Protein AF-A0A9C5ZIT0-F1 (afdb_monomer_lite)

Radius of gyration: 16.32 Å; chains: 1; bounding box: 43×30×46 Å

Structure (mmCIF, N/CA/C/O backbone):
data_AF-A0A9C5ZIT0-F1
#
_entry.id   AF-A0A9C5ZIT0-F1
#
loop_
_atom_site.group_PDB
_atom_site.id
_atom_site.type_symbol
_atom_site.label_atom_id
_atom_site.label_alt_id
_atom_site.label_comp_id
_atom_s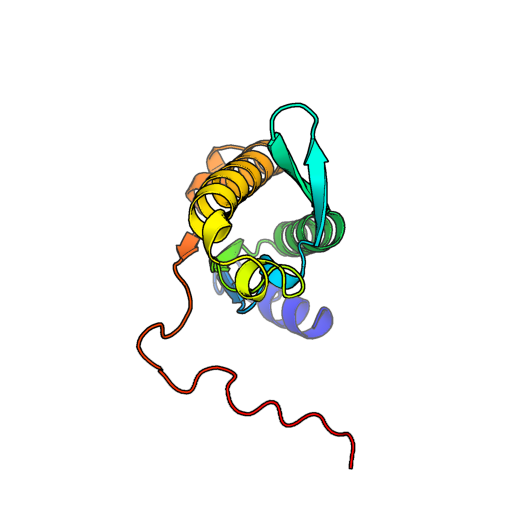ite.label_asym_id
_atom_site.label_entity_id
_atom_site.label_seq_id
_atom_site.pdbx_PDB_ins_code
_atom_site.Cartn_x
_atom_site.Cartn_y
_atom_site.Cartn_z
_atom_site.occupancy
_atom_site.B_iso_or_equiv
_atom_site.auth_seq_id
_atom_site.auth_comp_id
_atom_site.auth_asym_id
_atom_site.auth_atom_id
_atom_site.pdbx_PDB_model_num
ATOM 1 N N . MET A 1 1 ? -16.800 8.473 -2.914 1.00 70.88 1 MET A N 1
ATOM 2 C CA . MET A 1 1 ? -15.799 7.809 -2.062 1.00 70.88 1 MET A CA 1
ATOM 3 C C . MET A 1 1 ? -15.649 8.458 -0.697 1.00 70.88 1 MET A C 1
ATOM 5 O O . MET A 1 1 ? -15.942 7.764 0.256 1.00 70.88 1 MET A O 1
ATOM 9 N N . GLN A 1 2 ? -15.261 9.737 -0.548 1.00 77.25 2 GLN A N 1
ATOM 10 C CA . GLN A 1 2 ? -15.115 10.328 0.804 1.00 77.25 2 GLN A CA 1
ATOM 11 C C . GLN A 1 2 ? -16.386 10.183 1.662 1.00 77.25 2 GLN A C 1
ATOM 13 O O . GLN A 1 2 ? -16.306 9.705 2.784 1.00 77.25 2 GLN A O 1
ATOM 18 N N . MET A 1 3 ? -17.568 10.484 1.109 1.00 84.75 3 MET A N 1
ATOM 19 C CA . MET A 1 3 ? -18.846 10.286 1.813 1.00 84.75 3 MET A CA 1
ATOM 20 C C . MET A 1 3 ? -19.088 8.822 2.220 1.00 84.75 3 MET A C 1
ATOM 22 O O . MET A 1 3 ? -19.568 8.559 3.315 1.00 84.75 3 MET A O 1
ATOM 26 N N . ASP A 1 4 ? -18.733 7.868 1.358 1.00 87.75 4 AS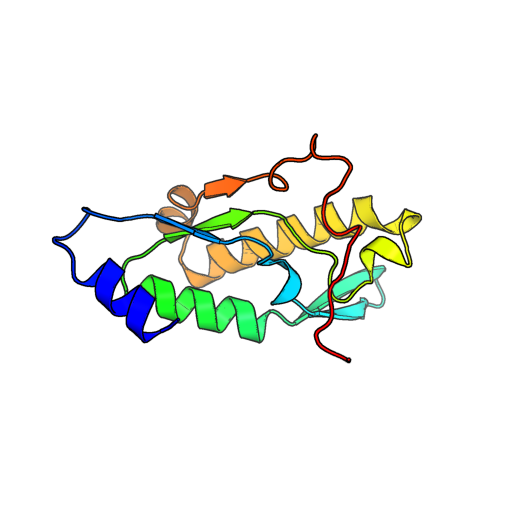P A N 1
ATOM 27 C CA . ASP A 1 4 ? -18.920 6.438 1.626 1.00 87.75 4 ASP A CA 1
ATOM 28 C C . ASP A 1 4 ? -18.003 5.970 2.765 1.00 87.75 4 ASP A C 1
ATOM 30 O O . ASP A 1 4 ? -18.434 5.225 3.642 1.00 87.75 4 ASP A O 1
ATOM 34 N N . LEU A 1 5 ? -16.758 6.458 2.790 1.00 88.06 5 LEU A N 1
ATOM 35 C CA . LEU A 1 5 ? -15.798 6.177 3.858 1.00 88.06 5 LEU A CA 1
ATOM 36 C C . LEU A 1 5 ? -16.244 6.777 5.195 1.00 88.06 5 LEU A C 1
ATOM 38 O O . LEU A 1 5 ? -16.195 6.078 6.200 1.00 88.06 5 LEU A O 1
ATOM 42 N N . PHE A 1 6 ? -16.780 8.003 5.197 1.00 87.19 6 PHE A N 1
ATOM 43 C CA . PHE A 1 6 ? -17.360 8.604 6.402 1.00 87.19 6 PHE A CA 1
ATOM 44 C C . PHE A 1 6 ? -18.549 7.804 6.944 1.00 87.19 6 PHE A C 1
ATOM 46 O O . PHE A 1 6 ? -18.698 7.655 8.154 1.00 87.19 6 PHE A O 1
ATOM 53 N N . LEU A 1 7 ? -19.405 7.267 6.069 1.00 89.19 7 LEU A N 1
ATOM 54 C CA . LEU A 1 7 ? -20.505 6.404 6.504 1.00 89.19 7 LEU A CA 1
ATOM 55 C C . LEU A 1 7 ? -19.978 5.108 7.129 1.00 89.19 7 LEU A C 1
ATOM 57 O O . LEU A 1 7 ? -20.479 4.692 8.171 1.00 89.19 7 LEU A O 1
ATOM 61 N N . ILE A 1 8 ? -18.947 4.504 6.537 1.00 89.25 8 ILE A N 1
ATOM 62 C CA . ILE A 1 8 ? -18.290 3.307 7.077 1.00 89.25 8 ILE A CA 1
ATOM 63 C C . ILE A 1 8 ? -17.664 3.594 8.449 1.00 89.25 8 ILE A C 1
ATOM 65 O O . ILE A 1 8 ? -17.882 2.826 9.385 1.00 89.25 8 ILE A O 1
ATOM 69 N N . SER A 1 9 ? -16.939 4.705 8.591 1.00 87.88 9 SER A N 1
ATOM 70 C CA . SER A 1 9 ? -16.265 5.079 9.840 1.00 87.88 9 SER A CA 1
ATOM 71 C C . SER A 1 9 ? -17.215 5.586 10.929 1.00 87.88 9 SER A C 1
ATOM 73 O O . SER A 1 9 ? -16.832 5.660 12.090 1.00 87.88 9 SER A O 1
ATOM 75 N N . SER A 1 10 ? -18.462 5.925 10.582 1.00 90.12 10 SER A N 1
ATOM 76 C CA . SER A 1 10 ? -19.483 6.377 11.542 1.00 90.12 10 SER A CA 1
ATOM 77 C C . SER A 1 10 ? -20.100 5.257 12.386 1.00 90.12 10 SER A C 1
ATOM 79 O O . SER A 1 10 ? -20.875 5.529 13.308 1.00 90.12 10 SER A O 1
ATOM 81 N N . LEU A 1 11 ? -19.795 3.997 12.066 1.00 91.31 11 LEU A N 1
ATOM 82 C CA . LEU A 1 11 ? -20.227 2.854 12.860 1.00 91.31 11 LEU A CA 1
ATOM 83 C C . LEU A 1 11 ? -19.590 2.888 14.261 1.00 91.31 11 LEU A C 1
ATOM 85 O O . LEU A 1 11 ? -18.566 3.541 14.455 1.00 91.31 11 LEU A O 1
ATOM 89 N N . PRO A 1 12 ? -20.176 2.191 15.255 1.00 89.50 12 PRO A N 1
ATOM 90 C CA . PRO A 1 12 ? -19.579 2.094 16.581 1.00 89.50 12 PRO A CA 1
ATOM 91 C C . PRO A 1 12 ? -18.116 1.659 16.508 1.00 89.50 12 PRO A C 1
ATOM 93 O O . PRO A 1 12 ? -17.758 0.824 15.675 1.00 89.50 12 PRO A O 1
ATOM 96 N N . ASP A 1 13 ? -17.298 2.219 17.395 1.00 81.25 13 ASP A N 1
ATOM 97 C CA . ASP A 1 13 ? -15.852 2.030 17.364 1.00 81.25 13 ASP A CA 1
ATOM 98 C C . ASP A 1 13 ? -15.458 0.543 17.296 1.00 81.25 13 ASP A C 1
ATOM 100 O O . ASP A 1 13 ? -16.019 -0.313 17.989 1.00 81.25 13 ASP A O 1
ATOM 104 N N . GLY A 1 14 ? -14.526 0.236 16.396 1.00 80.38 14 GLY A N 1
ATOM 105 C CA . GLY A 1 14 ? -14.062 -1.122 16.119 1.00 80.38 14 GLY A CA 1
ATOM 106 C C . GLY A 1 14 ? -15.015 -2.018 15.313 1.00 80.38 14 GLY A C 1
ATOM 107 O O . GLY A 1 14 ? -14.646 -3.159 15.031 1.00 80.38 14 GLY A O 1
ATOM 108 N N . ALA A 1 15 ? -16.203 -1.552 14.901 1.00 91.81 15 ALA A N 1
ATOM 109 C CA . ALA A 1 15 ? -17.115 -2.348 14.068 1.00 91.81 15 ALA A CA 1
ATOM 110 C C . ALA A 1 15 ? -16.514 -2.669 12.690 1.00 91.81 15 ALA A C 1
ATOM 112 O O . ALA A 1 15 ? -16.636 -3.791 12.196 1.00 91.81 15 ALA A O 1
ATOM 113 N N . ILE A 1 16 ? -15.841 -1.687 12.086 1.00 92.50 16 ILE A N 1
ATOM 114 C CA . ILE A 1 16 ? -15.019 -1.853 10.889 1.00 92.50 16 ILE A CA 1
ATOM 115 C C . ILE A 1 16 ? -13.673 -1.208 11.180 1.00 92.50 16 ILE A C 1
ATOM 117 O O . ILE A 1 16 ? -13.602 -0.038 11.526 1.00 92.50 16 ILE A O 1
ATOM 121 N N . THR A 1 17 ? -12.606 -1.989 11.045 1.00 92.75 17 THR A N 1
ATOM 122 C CA . THR A 1 17 ? -11.232 -1.537 11.321 1.00 92.75 17 THR A CA 1
ATOM 123 C C . THR A 1 17 ? -10.374 -1.486 10.068 1.00 92.75 17 THR A C 1
ATOM 125 O O . THR A 1 17 ? -9.376 -0.779 10.040 1.00 92.75 17 THR A O 1
ATOM 128 N N . HIS A 1 18 ? -10.740 -2.251 9.037 1.00 94.88 18 HIS A N 1
ATOM 129 C CA . HIS A 1 18 ? -9.940 -2.413 7.833 1.00 94.88 18 HIS A CA 1
ATOM 130 C C . HIS A 1 18 ? -10.791 -2.247 6.580 1.00 94.88 18 HIS A C 1
ATOM 132 O O . HIS A 1 18 ? -11.898 -2.784 6.505 1.00 94.88 18 HIS A O 1
ATOM 138 N N . ILE A 1 19 ? -10.234 -1.586 5.570 1.00 94.25 19 ILE A N 1
ATOM 139 C CA . ILE A 1 19 ? -10.805 -1.513 4.226 1.00 94.25 19 ILE A CA 1
ATOM 140 C C . ILE A 1 19 ? -9.798 -2.093 3.243 1.00 94.25 19 ILE A C 1
ATOM 142 O O . ILE A 1 19 ? -8.638 -1.693 3.214 1.00 94.25 19 ILE A O 1
ATOM 146 N N . ARG A 1 20 ? -10.249 -3.047 2.429 1.00 95.50 20 ARG A N 1
ATOM 147 C CA . ARG A 1 20 ? -9.459 -3.661 1.361 1.00 95.50 20 ARG A CA 1
ATOM 148 C C . ARG A 1 20 ? -9.760 -2.967 0.046 1.00 95.50 20 ARG A C 1
ATOM 150 O O . ARG A 1 20 ? -10.915 -2.939 -0.372 1.00 95.50 20 ARG A O 1
ATOM 157 N N . ILE A 1 21 ? -8.735 -2.384 -0.570 1.00 91.56 21 ILE A N 1
ATOM 158 C CA . ILE A 1 21 ? -8.883 -1.570 -1.776 1.00 91.56 21 ILE A CA 1
ATOM 159 C C . ILE A 1 21 ? -7.931 -2.083 -2.846 1.00 91.56 21 ILE A C 1
ATOM 161 O O . ILE A 1 21 ? -6.716 -2.114 -2.660 1.00 91.56 21 ILE A O 1
ATOM 165 N N . HIS A 1 22 ? -8.509 -2.429 -3.991 1.00 92.50 22 HIS A N 1
ATOM 166 C CA . HIS A 1 22 ? -7.766 -2.850 -5.167 1.00 92.50 22 HIS A CA 1
ATOM 167 C C . HIS A 1 22 ? -7.029 -1.681 -5.821 1.00 92.50 22 HIS A C 1
ATOM 169 O O . HIS A 1 22 ? -7.443 -0.527 -5.722 1.00 92.50 22 HIS A O 1
ATOM 175 N N . TRP A 1 23 ? -5.981 -2.001 -6.583 1.00 91.44 23 TRP A N 1
ATOM 176 C CA . TRP A 1 23 ? -5.272 -1.044 -7.445 1.00 91.44 23 TRP A CA 1
ATOM 177 C C . TRP A 1 23 ? -4.564 0.110 -6.721 1.00 91.44 23 TRP A C 1
ATOM 179 O O . TRP A 1 23 ? -4.260 1.131 -7.341 1.00 91.44 23 TRP A O 1
ATOM 189 N N . MET A 1 24 ? -4.228 -0.048 -5.436 1.00 93.12 24 MET A N 1
ATOM 190 C CA . MET A 1 24 ? -3.560 1.009 -4.666 1.00 93.12 24 MET A CA 1
ATOM 191 C C . MET A 1 24 ? -2.226 1.456 -5.270 1.00 93.12 24 MET A C 1
ATOM 193 O O . MET A 1 24 ? -1.877 2.632 -5.142 1.00 93.12 24 MET A O 1
ATOM 197 N N . LEU A 1 25 ? -1.514 0.591 -6.004 1.00 92.44 25 LEU A N 1
ATOM 198 C CA . LEU A 1 25 ? -0.259 0.983 -6.652 1.00 92.44 25 LEU A CA 1
ATOM 199 C C . LEU A 1 25 ? -0.439 2.004 -7.786 1.00 92.44 25 LEU A C 1
ATOM 201 O O . LEU A 1 25 ? 0.528 2.663 -8.152 1.00 92.44 25 LEU A O 1
ATOM 205 N N . GLU A 1 26 ? -1.648 2.197 -8.323 1.00 91.56 26 GLU A N 1
ATOM 206 C CA . GLU A 1 26 ? -1.902 3.243 -9.332 1.00 91.56 26 GLU A CA 1
ATOM 207 C C . GLU A 1 26 ? -1.933 4.658 -8.741 1.00 91.56 26 GLU A C 1
ATOM 209 O O . GLU A 1 26 ? -1.816 5.646 -9.471 1.00 91.56 26 GLU A O 1
ATOM 214 N N . SER A 1 27 ? -2.046 4.779 -7.416 1.00 93.06 27 SER A N 1
ATOM 215 C CA . SER A 1 27 ? -1.878 6.063 -6.728 1.00 93.06 27 SER A CA 1
ATOM 216 C C . SER A 1 27 ? -0.406 6.502 -6.654 1.00 93.06 27 SER A C 1
ATOM 218 O O . SER A 1 27 ? -0.123 7.682 -6.431 1.00 93.06 27 SER A O 1
ATOM 220 N N . ILE A 1 28 ? 0.532 5.582 -6.909 1.00 93.06 28 ILE A N 1
ATOM 221 C CA . ILE A 1 28 ? 1.973 5.826 -6.902 1.00 93.06 28 ILE A CA 1
ATOM 222 C C . ILE A 1 28 ? 2.474 6.006 -8.335 1.00 93.06 28 ILE A C 1
ATOM 224 O O . ILE A 1 28 ? 2.229 5.190 -9.225 1.00 93.06 28 ILE A O 1
ATOM 228 N N . LYS A 1 29 ? 3.228 7.082 -8.570 1.00 90.69 29 LYS A N 1
ATOM 229 C CA . LYS A 1 29 ? 3.767 7.394 -9.902 1.00 90.69 29 LYS A CA 1
ATOM 230 C C . LYS A 1 29 ? 5.267 7.178 -9.946 1.00 90.69 29 LYS A C 1
ATOM 232 O O . LYS A 1 29 ? 6.000 7.803 -9.185 1.00 90.69 29 LYS A O 1
ATOM 237 N N . PHE A 1 30 ? 5.737 6.353 -10.877 1.00 89.25 30 PHE A N 1
ATOM 238 C CA . PHE A 1 30 ? 7.160 6.291 -11.206 1.00 89.25 30 PHE A CA 1
ATOM 239 C C . PHE A 1 30 ? 7.628 7.635 -11.778 1.00 89.25 30 PHE A C 1
ATOM 241 O O . PHE A 1 30 ? 7.002 8.176 -12.689 1.00 89.25 30 PHE A O 1
ATOM 248 N N . ILE A 1 31 ? 8.728 8.163 -11.243 1.00 90.06 31 ILE A N 1
ATOM 249 C CA . ILE A 1 31 ? 9.334 9.415 -11.703 1.00 90.06 31 ILE A CA 1
ATOM 250 C C . ILE A 1 31 ? 10.509 9.089 -12.625 1.00 90.06 31 ILE A C 1
ATOM 252 O O . ILE A 1 31 ? 10.479 9.396 -13.813 1.00 90.06 31 ILE A O 1
ATOM 256 N N . GLN A 1 32 ? 11.556 8.477 -12.069 1.00 89.31 32 GLN A N 1
ATOM 257 C CA . GLN A 1 32 ? 12.814 8.186 -12.759 1.00 89.31 32 GLN A CA 1
ATOM 258 C C . GLN A 1 32 ? 13.696 7.255 -11.917 1.00 89.31 32 GLN A C 1
ATOM 260 O O . GLN A 1 32 ? 13.399 6.989 -10.754 1.00 89.31 32 GLN A O 1
ATOM 265 N N . PHE A 1 33 ? 14.824 6.812 -12.473 1.00 88.88 33 PHE A N 1
ATOM 266 C CA . PHE A 1 33 ? 15.909 6.220 -11.687 1.00 88.88 33 PHE A CA 1
ATOM 267 C C . PHE A 1 33 ? 16.883 7.304 -11.216 1.00 88.88 33 PHE A C 1
ATOM 269 O O . PHE A 1 33 ? 17.187 8.236 -11.962 1.00 88.88 33 PHE A O 1
ATOM 276 N N . ASN A 1 34 ? 17.389 7.180 -9.990 1.00 90.25 34 ASN A N 1
ATOM 277 C CA . ASN A 1 34 ? 18.473 8.027 -9.499 1.00 90.25 34 ASN A CA 1
ATOM 278 C C . ASN A 1 34 ? 19.845 7.565 -10.040 1.00 90.25 34 ASN A C 1
ATOM 280 O O . ASN A 1 34 ? 19.958 6.543 -10.716 1.00 90.25 34 ASN A O 1
ATOM 284 N N . GLN A 1 35 ? 20.910 8.304 -9.709 1.00 90.25 35 GLN A N 1
ATOM 285 C CA . GLN A 1 35 ? 22.284 7.998 -10.145 1.00 90.25 35 GLN A CA 1
ATOM 286 C C . GLN A 1 35 ? 22.798 6.630 -9.661 1.00 90.25 35 GLN A C 1
ATOM 288 O O . GLN A 1 35 ? 23.692 6.057 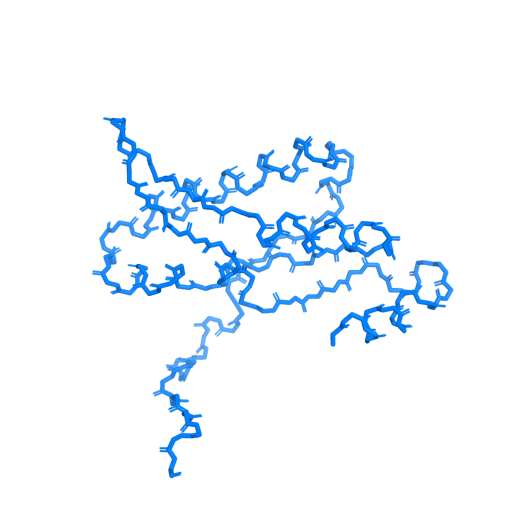-10.276 1.00 90.25 35 GLN A O 1
ATOM 293 N N . SER A 1 36 ? 22.227 6.097 -8.580 1.00 87.94 36 SER A N 1
ATOM 294 C CA . SER A 1 36 ? 22.546 4.779 -8.021 1.00 87.94 36 SER A CA 1
ATOM 295 C C . SER A 1 36 ? 21.682 3.654 -8.606 1.00 87.94 36 SER A C 1
ATOM 297 O O . SER A 1 36 ? 21.771 2.520 -8.144 1.00 87.94 36 SER A O 1
ATOM 299 N N . GLY A 1 37 ? 20.825 3.951 -9.590 1.00 85.00 37 GLY A N 1
ATOM 300 C CA . GLY A 1 37 ? 19.935 2.977 -10.224 1.00 85.00 37 GLY A CA 1
ATOM 301 C C . GLY A 1 37 ? 18.689 2.616 -9.408 1.00 85.00 37 GLY A C 1
ATOM 302 O O . GLY A 1 37 ? 17.977 1.691 -9.783 1.00 85.00 37 GLY A O 1
ATOM 303 N N . GLN A 1 38 ? 18.386 3.326 -8.317 1.00 87.31 38 GLN A N 1
ATOM 304 C CA . GLN A 1 38 ? 17.157 3.117 -7.543 1.00 87.31 38 GLN A CA 1
ATOM 305 C C . GLN A 1 38 ? 15.992 3.900 -8.152 1.00 87.31 38 GLN A C 1
ATOM 307 O O . GLN A 1 38 ? 16.134 5.075 -8.501 1.00 87.31 38 GLN A O 1
ATOM 312 N N . ALA A 1 39 ? 14.831 3.256 -8.257 1.00 89.19 39 ALA A N 1
ATOM 313 C CA . ALA A 1 39 ? 13.610 3.891 -8.737 1.00 89.19 39 ALA A CA 1
ATOM 314 C C . ALA A 1 39 ? 13.075 4.906 -7.714 1.00 89.19 39 ALA A C 1
ATOM 316 O O . ALA A 1 39 ? 12.979 4.612 -6.520 1.00 89.19 39 ALA A O 1
ATOM 317 N N . GLN A 1 40 ? 12.720 6.092 -8.204 1.00 90.56 40 GLN A N 1
ATOM 318 C CA . GLN A 1 40 ? 12.073 7.161 -7.453 1.00 90.56 40 GLN A CA 1
ATOM 319 C C . GLN A 1 40 ? 10.592 7.213 -7.813 1.00 90.56 40 GLN A C 1
ATOM 321 O O . GLN A 1 40 ? 10.234 7.209 -8.996 1.00 90.56 40 GLN A O 1
ATOM 326 N N . TYR A 1 41 ? 9.748 7.326 -6.792 1.00 92.00 41 TYR A N 1
ATOM 327 C CA . TYR A 1 41 ? 8.301 7.376 -6.946 1.00 92.00 41 TYR A CA 1
ATOM 328 C C . TYR A 1 41 ? 7.709 8.612 -6.259 1.00 92.00 41 TYR A C 1
ATOM 330 O O . TYR A 1 41 ? 8.265 9.120 -5.283 1.00 92.00 41 TYR A O 1
ATOM 338 N N . ASN A 1 42 ? 6.577 9.092 -6.772 1.00 93.31 42 ASN A N 1
ATOM 339 C CA . ASN A 1 42 ? 5.732 10.076 -6.108 1.00 93.31 42 ASN A CA 1
ATOM 340 C C . ASN A 1 42 ? 4.589 9.349 -5.387 1.00 93.31 42 ASN A C 1
ATOM 342 O O . ASN A 1 42 ? 3.797 8.665 -6.036 1.00 93.31 42 ASN A O 1
ATOM 346 N N . PHE A 1 43 ? 4.510 9.547 -4.071 1.00 95.56 43 PHE A N 1
ATOM 347 C CA . PHE A 1 43 ? 3.536 8.933 -3.167 1.00 95.56 43 PHE A CA 1
ATOM 348 C C . PHE A 1 43 ? 2.455 9.918 -2.706 1.00 95.56 43 PHE A C 1
ATOM 350 O O . PHE A 1 43 ? 1.598 9.542 -1.928 1.00 95.56 43 PHE A O 1
ATOM 357 N N . GLU A 1 44 ? 2.462 11.174 -3.157 1.00 95.69 44 GLU A N 1
ATOM 358 C CA . GLU A 1 44 ? 1.607 12.247 -2.620 1.00 95.69 44 GLU A CA 1
ATOM 359 C C . GLU A 1 44 ? 0.105 11.913 -2.610 1.00 95.69 44 GLU A C 1
ATOM 361 O O . GLU A 1 44 ? -0.630 12.343 -1.723 1.00 95.69 44 GLU A O 1
ATOM 366 N N . VAL A 1 45 ? -0.379 11.165 -3.605 1.00 95.19 45 VAL A N 1
ATOM 367 C CA . VAL A 1 45 ? -1.787 10.744 -3.654 1.00 95.19 45 VAL A CA 1
ATOM 368 C C . VAL A 1 45 ? -2.063 9.649 -2.628 1.00 95.19 45 VAL A C 1
ATOM 370 O O . VAL A 1 45 ? -3.055 9.745 -1.913 1.00 95.19 45 VAL A O 1
ATOM 373 N N . LEU A 1 46 ? -1.181 8.649 -2.535 1.00 94.94 46 LEU A N 1
ATOM 374 C CA . LEU A 1 46 ? -1.284 7.590 -1.536 1.00 94.94 46 LEU A CA 1
ATOM 375 C C . LEU A 1 46 ? -1.185 8.157 -0.119 1.00 94.94 46 LEU A C 1
ATOM 377 O O . LEU A 1 46 ? -2.044 7.881 0.704 1.00 94.94 46 LEU A O 1
ATOM 381 N N . ASP A 1 47 ? -0.168 8.980 0.136 1.00 95.69 47 ASP A N 1
ATOM 382 C CA . ASP A 1 47 ? 0.120 9.574 1.440 1.00 95.69 47 ASP A CA 1
ATOM 383 C C . ASP A 1 47 ? -1.104 10.357 1.953 1.00 95.69 47 ASP A C 1
ATOM 385 O O . ASP A 1 47 ? -1.542 10.123 3.073 1.00 95.69 47 ASP A O 1
ATOM 389 N N . ARG A 1 48 ? -1.722 11.208 1.117 1.00 95.62 48 ARG A N 1
ATOM 390 C CA . ARG A 1 48 ? -2.950 11.936 1.495 1.00 95.62 48 ARG A CA 1
ATOM 391 C C . ARG A 1 48 ? -4.128 11.011 1.777 1.00 95.62 48 ARG A C 1
ATOM 393 O O . ARG A 1 48 ? -4.900 11.263 2.687 1.00 95.62 48 ARG A O 1
ATOM 400 N N . PHE A 1 49 ? -4.279 9.953 0.986 1.00 94.38 49 PHE A N 1
ATOM 401 C CA . PHE A 1 49 ? -5.360 9.000 1.195 1.00 94.38 49 PHE A CA 1
ATOM 402 C C . PHE A 1 49 ? -5.190 8.205 2.497 1.00 94.38 49 PHE A C 1
ATOM 404 O O . PHE A 1 49 ? -6.172 7.922 3.174 1.00 94.38 49 PHE A O 1
ATOM 411 N N . LEU A 1 50 ? -3.955 7.858 2.864 1.00 94.12 50 LEU A N 1
ATOM 412 C CA . LEU A 1 50 ? -3.668 7.201 4.138 1.00 94.12 50 LEU A CA 1
ATOM 413 C C . LEU A 1 50 ? -3.919 8.135 5.325 1.00 94.12 50 LEU A C 1
ATOM 415 O O . LEU A 1 50 ? -4.433 7.671 6.336 1.00 94.12 50 LEU A O 1
ATOM 419 N N . ASP A 1 51 ? -3.605 9.426 5.190 1.00 94.62 51 ASP A N 1
ATOM 420 C CA . ASP A 1 51 ? -3.932 10.427 6.212 1.00 94.62 51 ASP A CA 1
ATOM 421 C C . ASP A 1 51 ? -5.455 10.521 6.421 1.00 94.62 51 ASP A C 1
ATOM 423 O O . ASP A 1 51 ? -5.918 10.441 7.556 1.00 94.62 51 ASP A O 1
ATOM 427 N N . ASP A 1 52 ? -6.241 10.584 5.335 1.00 93.81 52 ASP A N 1
ATOM 428 C CA . ASP A 1 52 ? -7.711 10.581 5.405 1.00 93.81 52 ASP A CA 1
ATOM 429 C C . ASP A 1 52 ? -8.246 9.328 6.138 1.00 93.81 52 ASP A C 1
ATOM 431 O O . ASP A 1 52 ? -9.206 9.412 6.902 1.00 93.81 52 ASP A O 1
ATOM 435 N N . LEU A 1 53 ? -7.648 8.150 5.908 1.00 93.19 53 LEU A N 1
ATOM 436 C CA . LEU A 1 53 ? -8.050 6.910 6.584 1.00 93.19 53 LEU A CA 1
ATOM 437 C C . LEU A 1 53 ? -7.682 6.907 8.074 1.00 93.19 53 LEU A C 1
ATOM 439 O O . LEU A 1 53 ? -8.487 6.454 8.890 1.00 93.19 53 LEU A O 1
ATOM 443 N N . ASP A 1 54 ? -6.509 7.432 8.430 1.00 92.31 54 ASP A N 1
ATOM 444 C CA . ASP A 1 54 ? -6.055 7.550 9.820 1.00 92.31 54 ASP A CA 1
ATOM 445 C C . ASP A 1 54 ? -6.968 8.489 10.628 1.00 92.31 54 ASP A C 1
ATOM 447 O O . ASP A 1 54 ? -7.396 8.133 11.729 1.00 92.31 54 ASP A O 1
ATOM 451 N N . GLU A 1 55 ? -7.383 9.619 10.037 1.00 92.25 55 GLU A N 1
ATOM 452 C CA . GLU A 1 55 ? -8.382 10.533 10.619 1.00 92.25 55 GLU A CA 1
ATOM 453 C C . GLU A 1 55 ? -9.738 9.851 10.865 1.00 92.25 55 GLU A C 1
ATOM 455 O O . GLU A 1 55 ? -10.467 10.215 11.790 1.00 92.25 55 GLU A O 1
ATOM 460 N N . MET A 1 56 ? -10.078 8.844 10.057 1.00 92.06 56 MET A N 1
ATOM 461 C CA . MET A 1 56 ? -11.300 8.047 10.187 1.00 92.06 56 MET A CA 1
ATOM 462 C C . MET A 1 56 ? -11.128 6.798 11.067 1.00 92.06 56 MET A C 1
ATOM 464 O O . MET A 1 56 ? -12.077 6.025 11.195 1.00 92.06 56 MET A O 1
ATOM 468 N N . HIS A 1 57 ? -9.948 6.581 11.659 1.00 91.12 57 HIS A N 1
ATOM 469 C CA . HIS A 1 57 ? -9.594 5.372 12.416 1.00 91.12 57 HIS A CA 1
ATOM 470 C C . HIS A 1 57 ? -9.759 4.067 11.617 1.00 91.12 57 HIS A C 1
ATOM 472 O O . HIS A 1 57 ? -10.082 3.008 12.161 1.00 91.12 57 HIS A O 1
ATOM 478 N N . LEU A 1 58 ? -9.518 4.138 10.309 1.00 92.81 58 LEU A N 1
ATOM 479 C CA . LEU A 1 58 ? -9.577 3.008 9.393 1.00 92.81 58 LEU A CA 1
ATOM 480 C C . LEU A 1 58 ? -8.174 2.640 8.920 1.00 92.81 58 LEU A C 1
ATOM 482 O O . LEU A 1 58 ? -7.352 3.495 8.610 1.00 92.81 58 LEU A O 1
ATOM 486 N N . MET A 1 59 ? -7.909 1.343 8.807 1.00 93.56 59 MET A N 1
ATOM 487 C CA . MET A 1 59 ? -6.646 0.832 8.283 1.00 93.56 59 MET A CA 1
ATOM 488 C C . MET A 1 59 ? -6.830 0.274 6.877 1.00 93.56 59 MET A C 1
ATOM 490 O O . MET A 1 59 ? -7.807 -0.406 6.560 1.00 93.56 59 MET A O 1
ATOM 494 N N . LEU A 1 60 ? -5.856 0.528 6.014 1.00 94.12 60 LEU A N 1
ATOM 495 C CA . LEU A 1 60 ? -5.843 -0.044 4.676 1.00 94.12 60 LEU A CA 1
ATOM 496 C C . LEU A 1 60 ? -5.325 -1.488 4.724 1.00 94.12 60 LEU A C 1
ATOM 498 O O . LEU A 1 60 ? -4.267 -1.762 5.289 1.00 94.12 60 LEU A O 1
ATOM 502 N N . VAL A 1 61 ? -6.031 -2.409 4.070 1.00 95.88 61 VAL A N 1
ATOM 503 C CA . VAL A 1 61 ? -5.420 -3.658 3.598 1.00 95.88 61 VAL A CA 1
ATOM 504 C C . VAL A 1 61 ? -4.749 -3.334 2.271 1.00 95.88 61 VAL A C 1
ATOM 506 O O . VAL A 1 61 ? -5.420 -3.134 1.257 1.00 95.88 61 VAL A O 1
ATOM 509 N N . PHE A 1 62 ? -3.427 -3.200 2.306 1.00 94.50 62 PHE A N 1
ATOM 510 C CA . PHE A 1 62 ? -2.630 -2.756 1.176 1.00 94.50 62 PHE A CA 1
ATOM 511 C C . PHE A 1 62 ? -2.294 -3.940 0.274 1.00 94.50 62 PHE A C 1
ATOM 513 O O . PHE A 1 62 ? -1.405 -4.745 0.562 1.00 94.50 62 PHE A O 1
ATOM 520 N N . GLU A 1 63 ? -3.003 -4.039 -0.842 1.00 94.56 63 GLU A N 1
ATOM 521 C CA . GLU A 1 63 ? -2.684 -4.998 -1.891 1.00 94.56 63 GLU A CA 1
ATOM 522 C C . GLU A 1 63 ? -1.579 -4.438 -2.788 1.00 94.56 63 GLU A C 1
ATOM 524 O O . GLU A 1 63 ? -1.710 -3.345 -3.348 1.00 94.56 63 GLU A O 1
ATOM 529 N N . PHE A 1 64 ? -0.512 -5.214 -2.994 1.00 91.62 64 PHE A N 1
ATOM 530 C CA . PHE A 1 64 ? 0.513 -4.916 -4.000 1.00 91.62 64 PHE A CA 1
ATOM 531 C C . PHE A 1 64 ? -0.022 -5.194 -5.413 1.00 91.62 64 PHE A C 1
ATOM 533 O O . PHE A 1 64 ? 0.422 -6.097 -6.124 1.00 91.62 64 PHE A O 1
ATOM 540 N N . MET A 1 65 ? -1.022 -4.405 -5.797 1.00 90.56 65 MET A N 1
ATOM 541 C CA . MET A 1 65 ? -1.805 -4.539 -7.011 1.00 90.56 65 MET A CA 1
ATOM 542 C C . MET A 1 65 ? -1.731 -3.248 -7.830 1.00 90.56 65 MET A C 1
ATOM 544 O O . MET A 1 65 ? -2.163 -2.185 -7.384 1.00 90.56 65 MET A O 1
ATOM 548 N N . GLY A 1 66 ? -1.177 -3.356 -9.037 1.00 88.00 66 GLY A N 1
ATOM 549 C CA . GLY A 1 66 ? -1.102 -2.287 -10.033 1.00 88.00 66 GLY A CA 1
ATOM 550 C C . GLY A 1 66 ? 0.086 -2.408 -10.990 1.00 88.00 66 GLY A C 1
ATOM 551 O O . GLY A 1 66 ? 0.941 -3.282 -10.872 1.00 88.00 66 GLY A O 1
ATOM 552 N N . ASN A 1 67 ? 0.129 -1.524 -11.979 1.00 84.00 67 ASN A N 1
ATOM 553 C CA . ASN A 1 67 ? 1.069 -1.524 -13.098 1.00 84.00 67 ASN A CA 1
ATOM 554 C C . ASN A 1 67 ? 1.952 -0.258 -13.133 1.00 84.00 67 ASN A C 1
ATOM 556 O O . ASN A 1 67 ? 2.646 -0.025 -14.125 1.00 84.00 67 ASN A O 1
ATOM 560 N N . LEU A 1 68 ? 1.929 0.567 -12.075 1.00 84.12 68 LEU A N 1
ATOM 561 C CA . LEU A 1 68 ? 2.736 1.789 -11.927 1.00 84.12 68 LEU A CA 1
ATOM 562 C C . LEU A 1 68 ? 2.698 2.659 -13.195 1.00 84.12 68 LEU A C 1
ATOM 564 O O . LEU A 1 68 ? 3.732 2.904 -13.821 1.00 84.12 68 LEU A O 1
ATOM 568 N N . SER A 1 69 ? 1.505 3.080 -13.635 1.00 77.94 69 SER A N 1
ATOM 569 C CA . SER A 1 69 ? 1.347 3.839 -14.890 1.00 77.94 69 SER A CA 1
ATOM 570 C C . SER A 1 69 ? 1.895 3.106 -16.135 1.00 77.94 69 SER A C 1
ATOM 572 O O . SER A 1 69 ? 2.570 3.690 -16.989 1.00 77.94 69 SER A O 1
ATOM 574 N N . ASN A 1 70 ? 1.597 1.808 -16.259 1.00 79.69 70 ASN A N 1
ATOM 575 C CA . ASN A 1 70 ? 2.057 0.901 -17.325 1.00 79.69 70 ASN A CA 1
ATOM 576 C C . ASN A 1 70 ? 3.564 0.602 -17.360 1.00 79.69 70 ASN A C 1
ATOM 578 O O . ASN A 1 70 ? 4.057 0.038 -18.344 1.00 79.69 70 ASN A O 1
ATOM 582 N N . PHE A 1 71 ? 4.318 0.967 -16.326 1.00 78.31 71 PHE A N 1
ATOM 583 C CA . PHE A 1 71 ? 5.755 0.734 -16.298 1.00 78.31 71 PHE A CA 1
ATOM 584 C C . PHE A 1 71 ? 6.099 -0.759 -16.224 1.00 78.31 71 PHE A C 1
ATOM 586 O O . PHE A 1 71 ? 6.918 -1.231 -17.020 1.00 78.31 71 PHE A O 1
ATOM 593 N N . CYS A 1 72 ? 5.422 -1.518 -15.356 1.00 79.69 72 CYS A N 1
ATOM 594 C CA . CYS A 1 72 ? 5.697 -2.946 -15.163 1.00 79.69 72 CYS A CA 1
ATOM 595 C C . CYS A 1 72 ? 5.414 -3.765 -16.434 1.00 79.69 72 CYS A C 1
ATOM 597 O O . CYS A 1 72 ? 6.148 -4.697 -16.764 1.00 79.69 72 CYS A O 1
ATOM 599 N N . ALA A 1 73 ? 4.384 -3.385 -17.194 1.00 80.88 73 ALA A N 1
ATOM 600 C CA . ALA A 1 73 ? 4.072 -3.991 -18.486 1.00 80.88 73 ALA A CA 1
ATOM 601 C C . ALA A 1 73 ? 5.106 -3.643 -19.574 1.00 80.88 73 ALA A C 1
ATOM 603 O O . ALA A 1 73 ? 5.441 -4.488 -20.402 1.00 80.88 73 ALA A O 1
ATOM 604 N N . LYS A 1 74 ? 5.639 -2.413 -19.584 1.00 83.19 74 LYS A N 1
ATOM 605 C CA . LYS A 1 74 ? 6.617 -1.962 -20.595 1.00 83.19 74 LYS A CA 1
ATOM 606 C C . LYS A 1 74 ? 8.039 -2.464 -20.337 1.00 83.19 74 LYS A C 1
ATOM 608 O O . LYS A 1 74 ? 8.834 -2.535 -21.276 1.00 83.19 74 LYS A O 1
ATOM 613 N N . LYS A 1 75 ? 8.396 -2.751 -19.083 1.00 82.62 75 LYS A N 1
ATOM 614 C CA . LYS A 1 75 ? 9.763 -3.110 -18.668 1.00 82.62 75 LYS A CA 1
ATOM 615 C C . LYS A 1 75 ? 9.790 -4.366 -17.781 1.00 82.62 75 LYS A C 1
ATOM 617 O O . LYS A 1 75 ? 10.391 -4.323 -16.710 1.00 82.62 75 LYS A O 1
ATOM 622 N N . PRO A 1 76 ? 9.269 -5.516 -18.251 1.00 83.38 76 PRO A N 1
ATOM 623 C CA . PRO A 1 76 ? 9.098 -6.713 -17.424 1.00 83.38 76 PRO A CA 1
ATOM 624 C C . PRO A 1 76 ? 10.398 -7.223 -16.787 1.00 83.38 76 PRO A C 1
ATOM 626 O O . PRO A 1 76 ? 10.386 -7.707 -15.660 1.00 83.38 76 PRO A O 1
ATOM 629 N N . ALA A 1 77 ? 11.538 -7.049 -17.466 1.00 85.38 77 ALA A N 1
ATOM 630 C CA . ALA A 1 77 ? 12.851 -7.444 -16.951 1.00 85.38 77 ALA A CA 1
ATOM 631 C C . ALA A 1 77 ? 13.269 -6.704 -15.664 1.00 85.38 77 ALA A C 1
ATOM 633 O O . ALA A 1 77 ? 14.138 -7.182 -14.945 1.00 85.38 77 ALA A O 1
ATOM 634 N N . HIS A 1 78 ? 12.666 -5.547 -15.373 1.00 80.31 78 HIS A N 1
ATOM 635 C CA . HIS A 1 78 ? 12.980 -4.739 -14.192 1.00 80.31 78 HIS A CA 1
ATOM 636 C C . HIS A 1 78 ? 11.985 -4.966 -13.044 1.00 80.31 78 HIS A C 1
ATOM 638 O O . HIS A 1 78 ? 12.230 -4.484 -11.939 1.00 80.31 78 HIS A O 1
ATOM 644 N N . ASN A 1 79 ? 10.887 -5.699 -13.279 1.00 83.12 79 ASN A N 1
ATOM 645 C CA . ASN A 1 79 ? 9.776 -5.825 -12.330 1.00 83.12 79 ASN A CA 1
ATOM 646 C C . ASN A 1 79 ? 10.224 -6.362 -10.974 1.00 83.12 79 ASN A C 1
ATOM 648 O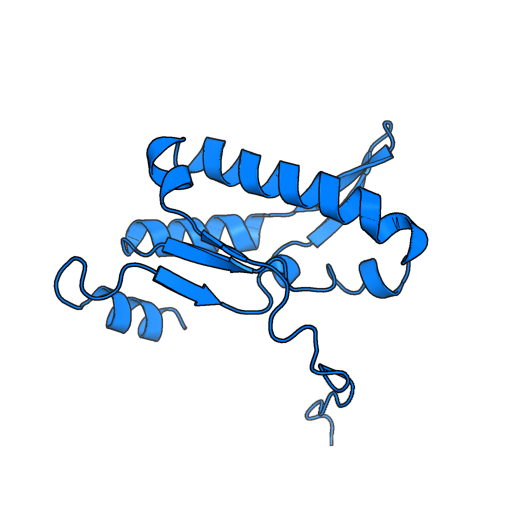 O . ASN A 1 79 ? 9.781 -5.844 -9.963 1.00 83.12 79 ASN A O 1
ATOM 652 N N . TYR A 1 80 ? 11.132 -7.340 -10.936 1.00 82.25 80 TYR A N 1
ATOM 653 C CA . TYR A 1 80 ? 11.619 -7.894 -9.670 1.00 82.25 80 TYR A CA 1
ATOM 654 C C . TYR A 1 80 ? 12.264 -6.821 -8.777 1.00 82.25 80 TYR A C 1
ATOM 656 O O . TYR A 1 80 ? 11.839 -6.621 -7.642 1.00 82.25 80 TYR A O 1
ATOM 664 N N . PHE A 1 81 ? 13.237 -6.082 -9.320 1.00 79.75 81 PHE A N 1
ATOM 665 C CA . PHE A 1 81 ? 13.952 -5.035 -8.584 1.00 79.75 81 PHE A CA 1
ATOM 666 C C . PHE A 1 81 ? 13.033 -3.867 -8.206 1.00 79.75 81 PHE A C 1
ATOM 668 O O . PHE A 1 81 ? 13.155 -3.292 -7.126 1.00 79.75 81 PHE A O 1
ATOM 675 N N . LEU A 1 82 ? 12.084 -3.526 -9.083 1.00 82.06 82 LEU A N 1
ATOM 676 C CA . LEU A 1 82 ? 11.076 -2.509 -8.789 1.00 82.06 82 LEU A CA 1
ATOM 677 C C . LEU A 1 82 ? 10.152 -2.947 -7.667 1.00 82.06 82 LEU A C 1
ATOM 679 O O . LEU A 1 82 ? 9.932 -2.150 -6.770 1.00 82.06 82 LEU A O 1
ATOM 683 N N . CYS A 1 83 ? 9.631 -4.174 -7.708 1.00 83.75 83 CYS A N 1
ATOM 684 C CA . CYS A 1 83 ? 8.726 -4.691 -6.690 1.00 83.75 83 CYS A CA 1
ATOM 685 C C . CYS A 1 83 ? 9.412 -4.725 -5.324 1.00 83.75 83 CYS A C 1
ATOM 687 O O . CYS A 1 83 ? 8.844 -4.203 -4.373 1.00 83.75 83 CYS A O 1
ATOM 689 N N . GLU A 1 84 ? 10.639 -5.249 -5.240 1.00 88.44 84 GLU A N 1
ATOM 690 C CA . GLU A 1 84 ? 11.419 -5.278 -3.995 1.00 88.44 84 GLU A CA 1
ATOM 691 C C . GLU A 1 84 ? 11.710 -3.861 -3.470 1.00 88.44 84 GLU A C 1
ATOM 693 O O . GLU A 1 84 ? 11.475 -3.545 -2.300 1.00 88.44 84 GLU A O 1
ATOM 698 N N . GLY A 1 85 ? 12.188 -2.973 -4.347 1.00 91.00 85 GLY A N 1
ATOM 699 C CA . GLY A 1 85 ? 12.510 -1.598 -3.979 1.00 91.00 85 GLY A CA 1
ATOM 700 C C . GLY A 1 85 ? 11.279 -0.768 -3.614 1.00 91.00 85 GLY A C 1
ATOM 701 O O . GLY A 1 85 ? 11.345 0.053 -2.700 1.00 91.00 85 GLY A O 1
ATOM 702 N N . LEU A 1 86 ? 10.161 -0.973 -4.312 1.00 91.69 86 LEU A N 1
ATOM 703 C CA . LEU A 1 86 ? 8.889 -0.312 -4.047 1.00 91.69 86 LEU A CA 1
ATOM 704 C C . LEU A 1 86 ? 8.318 -0.793 -2.720 1.00 91.69 86 LEU A C 1
ATOM 706 O O . LEU A 1 86 ? 8.066 0.041 -1.862 1.00 91.69 86 LEU A O 1
ATOM 710 N N . SER A 1 87 ? 8.199 -2.107 -2.500 1.00 92.12 87 SER A N 1
ATOM 711 C CA . SER A 1 87 ? 7.648 -2.644 -1.251 1.00 92.12 87 SER A CA 1
ATOM 712 C C . SER A 1 87 ? 8.437 -2.180 -0.031 1.00 92.12 87 SER A C 1
ATOM 714 O O . SER A 1 87 ? 7.848 -1.827 0.988 1.00 92.12 87 SER A O 1
ATOM 716 N N . TYR A 1 88 ? 9.768 -2.105 -0.139 1.00 93.81 88 TYR A N 1
ATOM 717 C CA . TYR A 1 88 ? 10.595 -1.528 0.916 1.00 93.81 88 TYR A CA 1
ATOM 718 C C . TYR A 1 88 ? 10.286 -0.042 1.153 1.00 93.81 88 TYR A C 1
ATOM 720 O O . TYR A 1 88 ? 10.133 0.380 2.301 1.00 93.81 88 TYR A O 1
ATOM 728 N N . GLN A 1 89 ? 10.201 0.761 0.085 1.00 94.19 89 GLN A N 1
ATOM 729 C CA . GLN A 1 89 ? 9.892 2.188 0.197 1.00 94.19 89 GLN A CA 1
ATOM 730 C C . GLN A 1 89 ? 8.492 2.426 0.778 1.00 94.19 89 GLN A C 1
ATOM 732 O O . GLN A 1 89 ? 8.371 3.284 1.650 1.00 94.19 89 GLN A O 1
ATOM 737 N N . GLU A 1 90 ? 7.483 1.647 0.371 1.00 93.62 90 GLU A N 1
ATOM 738 C CA . GLU A 1 90 ? 6.127 1.690 0.934 1.00 93.62 90 GLU A CA 1
ATOM 739 C C . GLU A 1 90 ? 6.156 1.431 2.440 1.00 93.62 90 GLU A C 1
ATOM 741 O O . GLU A 1 90 ? 5.831 2.310 3.233 1.00 93.62 90 GLU A O 1
ATOM 746 N N . VAL A 1 91 ? 6.627 0.256 2.868 1.00 94.19 91 VAL A N 1
ATOM 747 C CA . VAL A 1 91 ? 6.607 -0.134 4.287 1.00 94.19 91 VAL A CA 1
ATOM 748 C C . VAL A 1 91 ? 7.396 0.859 5.142 1.00 94.19 91 VAL A C 1
ATOM 750 O O . VAL A 1 91 ? 6.961 1.234 6.233 1.00 94.19 91 VAL A O 1
ATOM 753 N N . LYS A 1 92 ? 8.530 1.357 4.633 1.00 94.81 92 LYS A N 1
ATOM 754 C CA . LYS A 1 92 ? 9.310 2.399 5.306 1.00 94.81 92 LYS A CA 1
ATOM 755 C C . LYS A 1 92 ? 8.528 3.706 5.453 1.00 94.81 92 LYS A C 1
ATOM 757 O O . LYS A 1 92 ? 8.664 4.365 6.482 1.00 94.81 92 LYS A O 1
ATOM 762 N N . ARG A 1 93 ? 7.723 4.103 4.463 1.00 94.00 93 ARG A N 1
ATOM 763 C CA . ARG A 1 93 ? 6.859 5.288 4.573 1.00 94.00 93 ARG A CA 1
ATOM 764 C C . ARG A 1 93 ? 5.776 5.093 5.622 1.00 94.00 93 ARG A C 1
ATOM 766 O O . ARG A 1 93 ? 5.660 5.960 6.480 1.00 94.00 93 ARG A O 1
ATOM 773 N N . PHE A 1 94 ? 5.066 3.963 5.613 1.00 93.62 94 PHE A N 1
ATOM 774 C CA . PHE A 1 94 ? 4.060 3.665 6.640 1.00 93.62 94 PHE A CA 1
ATOM 775 C C . PHE A 1 94 ? 4.680 3.699 8.043 1.00 93.62 94 PHE A C 1
ATOM 777 O O . PHE A 1 94 ? 4.148 4.359 8.931 1.00 93.62 94 PHE A O 1
ATOM 784 N N . HIS A 1 95 ? 5.853 3.077 8.221 1.00 95.19 95 HIS A N 1
ATOM 785 C CA . HIS A 1 95 ? 6.600 3.132 9.480 1.00 95.19 95 HIS A CA 1
ATOM 786 C C . HIS A 1 95 ? 6.914 4.570 9.910 1.00 95.19 95 HIS A C 1
ATOM 788 O O . HIS A 1 95 ? 6.663 4.943 11.052 1.00 95.19 95 HIS A O 1
ATOM 794 N N . ASN A 1 96 ? 7.461 5.381 9.001 1.00 95.25 96 ASN A N 1
ATOM 795 C CA . ASN A 1 96 ? 7.856 6.754 9.309 1.00 95.25 96 ASN A CA 1
ATOM 796 C C . ASN A 1 96 ? 6.659 7.669 9.597 1.00 95.25 96 ASN A C 1
ATOM 798 O O . ASN A 1 96 ? 6.817 8.650 10.318 1.00 95.25 96 ASN A O 1
ATOM 802 N N . ARG A 1 97 ? 5.501 7.389 8.990 1.00 94.00 97 ARG A N 1
ATOM 803 C CA . ARG A 1 97 ? 4.317 8.250 9.048 1.00 94.00 97 ARG A CA 1
ATOM 804 C C . ARG A 1 97 ? 3.421 7.921 10.240 1.00 94.00 97 ARG A C 1
ATOM 806 O O . ARG A 1 97 ? 3.019 8.831 10.950 1.00 94.00 97 ARG A O 1
ATOM 813 N N . PHE A 1 98 ? 3.184 6.634 10.492 1.00 94.25 98 PHE A N 1
ATOM 814 C CA . PHE A 1 98 ? 2.244 6.165 11.518 1.00 94.25 98 PHE A CA 1
ATOM 815 C C . PHE A 1 98 ? 2.927 5.503 12.721 1.00 94.25 98 PHE A C 1
ATOM 817 O O . PHE A 1 98 ? 2.272 5.198 13.713 1.00 94.25 98 PHE A O 1
ATOM 824 N N . GLY A 1 99 ? 4.241 5.280 12.664 1.00 94.69 99 GLY A N 1
ATOM 825 C CA . GLY A 1 99 ? 4.984 4.583 13.708 1.00 94.69 99 GLY A CA 1
ATOM 826 C C . GLY A 1 99 ? 4.891 3.059 13.599 1.00 94.69 99 GLY A C 1
ATOM 827 O O . GLY A 1 99 ? 4.077 2.492 12.868 1.00 94.69 99 GLY A O 1
ATOM 828 N N . ILE A 1 100 ? 5.774 2.369 14.327 1.00 94.12 100 ILE A N 1
ATOM 829 C CA . ILE A 1 100 ? 5.862 0.902 14.268 1.00 94.12 100 ILE A CA 1
ATOM 830 C C . ILE A 1 100 ? 4.632 0.209 14.855 1.00 94.12 100 ILE A C 1
ATOM 832 O O . ILE A 1 100 ? 4.213 -0.813 14.326 1.00 94.12 100 ILE A O 1
ATOM 836 N N . GLU A 1 101 ? 4.042 0.764 15.913 1.00 92.12 101 GLU A N 1
ATOM 837 C CA . GLU A 1 101 ? 2.895 0.154 16.593 1.00 92.12 101 GLU A CA 1
ATOM 838 C C . GLU A 1 101 ? 1.670 0.102 15.676 1.00 92.12 101 GLU A C 1
ATOM 840 O O . GLU A 1 101 ? 1.047 -0.949 15.549 1.00 92.12 101 GLU A O 1
ATOM 845 N N . ASN A 1 102 ? 1.393 1.191 14.951 1.00 89.31 102 ASN A N 1
ATOM 846 C CA . ASN A 1 102 ? 0.322 1.214 13.957 1.00 89.31 102 ASN A CA 1
ATOM 847 C C . ASN A 1 102 ? 0.646 0.317 12.763 1.00 89.31 102 ASN A C 1
ATOM 849 O O . ASN A 1 102 ? -0.217 -0.444 12.334 1.00 89.31 102 ASN A O 1
ATOM 853 N N . LEU A 1 103 ? 1.888 0.343 12.258 1.00 91.50 103 LEU A N 1
ATOM 854 C CA . LEU A 1 103 ? 2.309 -0.492 11.127 1.00 91.50 103 LEU A CA 1
ATOM 855 C C . LEU A 1 103 ? 2.052 -1.989 11.365 1.00 91.50 103 LEU A C 1
ATOM 857 O O . LEU A 1 103 ? 1.683 -2.690 10.429 1.00 91.50 103 LEU A O 1
ATOM 861 N N . LEU A 1 104 ? 2.219 -2.481 12.595 1.00 92.12 104 LEU A N 1
ATOM 862 C CA . LEU A 1 104 ? 1.961 -3.887 12.927 1.00 92.12 104 LEU A CA 1
ATOM 863 C C . LEU A 1 104 ? 0.487 -4.293 12.781 1.00 92.12 104 LEU A C 1
ATOM 865 O O . LEU A 1 104 ? 0.201 -5.482 12.651 1.00 92.12 104 LEU A O 1
ATOM 869 N N . ASN A 1 105 ? -0.431 -3.327 12.789 1.00 92.12 105 ASN A N 1
ATOM 870 C CA . ASN A 1 105 ? -1.853 -3.568 12.576 1.00 92.12 105 ASN A CA 1
ATOM 871 C C . ASN A 1 105 ? -2.249 -3.498 11.091 1.00 92.12 105 ASN A C 1
ATOM 873 O O . ASN A 1 105 ? -3.277 -4.061 10.720 1.00 92.12 105 ASN A O 1
ATOM 877 N N . TYR A 1 106 ? -1.434 -2.875 10.230 1.00 93.19 106 TYR A N 1
ATOM 878 C CA . TYR A 1 106 ? -1.666 -2.877 8.784 1.00 93.19 106 TYR A CA 1
ATOM 879 C C . TYR A 1 106 ? -1.499 -4.279 8.194 1.00 93.19 106 TYR A C 1
ATOM 881 O O . TYR A 1 106 ? -0.657 -5.076 8.614 1.00 93.19 106 TYR A O 1
ATOM 889 N N . ARG A 1 107 ? -2.287 -4.568 7.156 1.00 95.25 107 ARG A N 1
ATOM 890 C CA . ARG A 1 107 ? -2.240 -5.842 6.434 1.00 95.25 107 ARG A CA 1
ATOM 891 C C . ARG A 1 107 ? -1.734 -5.603 5.026 1.00 95.25 107 ARG A C 1
ATOM 893 O O . ARG A 1 107 ? -2.285 -4.774 4.311 1.00 95.25 107 ARG A O 1
ATOM 900 N N . PHE A 1 108 ? -0.713 -6.353 4.636 1.00 95.00 108 PHE A N 1
ATOM 901 C CA . PHE A 1 108 ? -0.177 -6.341 3.281 1.00 95.00 108 PHE A CA 1
ATOM 902 C C . PHE A 1 108 ? -0.555 -7.641 2.582 1.00 95.00 108 PHE A C 1
ATOM 904 O O . PHE A 1 108 ? -0.371 -8.723 3.140 1.00 95.00 108 PHE A O 1
ATOM 911 N N . GLU A 1 109 ? -1.068 -7.532 1.363 1.00 95.19 109 GLU A N 1
ATOM 912 C CA . GLU A 1 109 ? -1.552 -8.669 0.584 1.00 95.19 109 GLU A CA 1
ATOM 913 C C . GLU A 1 109 ? -0.925 -8.713 -0.812 1.00 95.19 109 GLU A C 1
ATOM 915 O O . GLU A 1 109 ? -0.460 -7.712 -1.369 1.00 95.19 109 GLU A O 1
ATOM 920 N N . THR A 1 110 ? -0.910 -9.916 -1.385 1.00 92.06 110 THR A N 1
ATOM 921 C CA . THR A 1 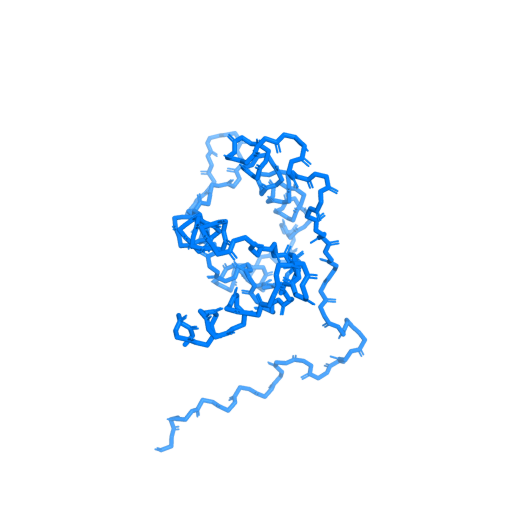110 ? -0.544 -10.134 -2.785 1.00 92.06 110 THR A CA 1
ATOM 922 C C . THR A 1 110 ? -1.613 -9.581 -3.724 1.00 92.06 110 THR A C 1
ATOM 924 O O . THR A 1 110 ? -2.703 -9.200 -3.307 1.00 92.06 110 THR A O 1
ATOM 927 N N . TRP A 1 111 ? -1.312 -9.588 -5.021 1.00 89.69 111 TRP A N 1
ATOM 928 C CA . TRP A 1 111 ? -2.280 -9.283 -6.070 1.00 89.69 111 TRP A CA 1
ATOM 929 C C . TRP A 1 111 ? -3.585 -10.087 -5.909 1.00 89.69 111 TRP A C 1
ATOM 931 O O . TRP A 1 111 ? -3.536 -11.290 -5.645 1.00 89.69 111 TRP A O 1
ATOM 941 N N . ASN A 1 112 ? -4.733 -9.432 -6.104 1.00 90.62 112 ASN A N 1
ATOM 942 C CA . ASN A 1 112 ? -6.059 -10.047 -6.014 1.00 90.62 112 ASN A CA 1
ATOM 943 C C . ASN A 1 112 ? -6.312 -11.072 -7.132 1.00 90.62 112 ASN A C 1
ATOM 945 O O . ASN A 1 112 ? -6.184 -10.724 -8.303 1.00 90.62 112 ASN A O 1
ATOM 949 N N . GLU A 1 113 ? -6.767 -12.280 -6.783 1.00 89.69 113 GLU A N 1
ATOM 950 C CA . GLU A 1 113 ? -7.141 -13.340 -7.745 1.00 89.69 113 GLU A CA 1
ATOM 951 C C . GLU A 1 113 ? -6.060 -13.585 -8.821 1.00 89.69 113 GLU A C 1
ATOM 953 O O . GLU A 1 113 ? -6.308 -13.434 -10.022 1.00 89.69 113 GLU A O 1
ATOM 958 N N . PRO A 1 114 ? -4.823 -13.938 -8.420 1.00 85.25 114 PRO A N 1
ATOM 959 C CA . PRO A 1 114 ? -3.714 -14.111 -9.360 1.00 85.25 114 PRO A CA 1
ATOM 960 C C . PRO A 1 114 ? -3.935 -15.274 -10.345 1.00 85.25 114 PRO A C 1
ATOM 962 O O . PRO A 1 114 ? -3.283 -15.347 -11.385 1.00 85.25 114 PRO A O 1
ATOM 965 N N . ASP A 1 115 ? -4.849 -16.187 -10.023 1.00 87.25 115 ASP A N 1
ATOM 966 C CA . ASP A 1 115 ? -5.283 -17.318 -10.835 1.00 87.25 115 ASP A CA 1
ATOM 967 C C . ASP A 1 115 ? -6.327 -16.944 -11.903 1.00 87.25 115 ASP A C 1
ATOM 969 O O . ASP A 1 115 ? -6.539 -17.703 -12.855 1.00 87.25 115 ASP A O 1
ATOM 973 N N . LEU A 1 116 ? -6.934 -15.753 -11.823 1.00 86.56 116 LEU A N 1
ATOM 974 C CA . LEU A 1 116 ? -7.894 -15.283 -12.817 1.00 86.56 116 LEU A CA 1
ATOM 975 C C . LEU A 1 116 ? -7.178 -14.776 -14.080 1.00 86.56 116 LEU A C 1
ATOM 977 O O . LEU A 1 116 ? -6.945 -13.587 -14.284 1.00 86.56 116 LEU A O 1
ATOM 981 N N . LEU A 1 117 ? -6.881 -15.691 -15.005 1.00 72.81 117 LEU A N 1
ATOM 982 C CA . LEU A 1 117 ? -6.115 -15.428 -16.238 1.00 72.81 117 LEU A CA 1
ATOM 983 C C . LEU A 1 117 ? -6.731 -14.389 -17.199 1.00 72.81 117 LEU A C 1
ATOM 985 O O . LEU A 1 117 ? -6.081 -13.996 -18.175 1.00 72.81 117 LEU A O 1
ATOM 989 N N . ALA A 1 118 ? -7.986 -13.988 -16.989 1.00 70.81 118 ALA A N 1
ATOM 990 C CA . ALA A 1 118 ? -8.695 -12.991 -17.792 1.00 70.81 118 ALA A CA 1
ATOM 991 C C . ALA A 1 118 ? -8.664 -11.574 -17.189 1.00 70.81 118 ALA A C 1
ATOM 993 O O . ALA A 1 118 ? -9.238 -10.663 -17.790 1.00 70.81 118 ALA A O 1
ATOM 994 N N . TYR A 1 119 ? -7.990 -11.377 -16.047 1.00 67.94 119 TYR A N 1
ATOM 995 C CA . TYR A 1 119 ? -7.920 -10.079 -15.373 1.00 67.94 119 TYR A CA 1
ATOM 996 C C . TYR A 1 119 ? -7.449 -8.982 -16.341 1.00 67.94 119 TYR A C 1
ATOM 998 O O . TYR A 1 119 ? -6.420 -9.128 -17.005 1.00 67.94 119 TYR A O 1
ATOM 1006 N N . ASN A 1 120 ? -8.220 -7.896 -16.455 1.00 63.03 120 ASN A N 1
ATOM 1007 C CA . ASN A 1 120 ? -7.934 -6.719 -17.289 1.00 63.03 120 ASN A CA 1
ATOM 1008 C C . ASN A 1 120 ? -7.609 -6.972 -18.778 1.00 63.03 120 ASN A C 1
ATOM 1010 O O . ASN A 1 120 ? -7.010 -6.118 -19.432 1.00 63.03 120 ASN A O 1
ATOM 1014 N N . LYS A 1 121 ? -8.012 -8.109 -19.362 1.00 63.41 121 LYS A N 1
ATOM 1015 C CA . LYS A 1 121 ? -7.872 -8.332 -20.818 1.00 63.41 121 LYS A CA 1
ATOM 1016 C C . LYS A 1 121 ? -8.941 -7.614 -21.644 1.00 63.41 121 LYS A C 1
ATOM 1018 O O . LYS A 1 121 ? -8.730 -7.370 -22.829 1.00 63.41 121 LYS A O 1
ATOM 1023 N N . LEU A 1 122 ? -10.070 -7.274 -21.027 1.00 56.50 122 LEU A N 1
ATOM 1024 C CA . LEU A 1 122 ? -11.168 -6.541 -21.649 1.00 56.50 122 LEU A CA 1
ATOM 1025 C C . LEU A 1 122 ? -11.297 -5.172 -20.975 1.00 56.50 122 LEU A C 1
ATOM 1027 O O . LEU A 1 122 ? -12.027 -5.012 -20.002 1.00 56.50 122 LEU A O 1
ATOM 1031 N N . ASN A 1 123 ? -10.569 -4.183 -21.495 1.00 53.44 123 ASN A N 1
ATOM 1032 C CA . ASN A 1 123 ? -10.812 -2.783 -21.163 1.00 53.44 123 ASN A CA 1
ATOM 1033 C C . ASN A 1 123 ? -12.012 -2.307 -21.981 1.00 53.44 123 ASN A C 1
ATOM 1035 O O . ASN A 1 123 ? -11.863 -1.893 -23.129 1.00 53.44 123 ASN A O 1
ATOM 1039 N N . PHE A 1 124 ? -13.205 -2.369 -21.399 1.00 54.31 124 PHE A N 1
ATOM 1040 C CA . PHE A 1 124 ? -14.346 -1.629 -21.927 1.00 54.31 124 PHE A CA 1
ATOM 1041 C C . PHE A 1 124 ? -14.170 -0.158 -21.539 1.00 54.31 124 PHE A C 1
ATOM 1043 O O . PHE A 1 124 ? -14.719 0.308 -20.544 1.00 54.31 124 PHE A O 1
ATOM 1050 N N . THR A 1 125 ? -13.344 0.578 -22.280 1.00 55.34 125 THR A N 1
ATOM 1051 C CA . THR A 1 125 ? -13.386 2.041 -22.225 1.00 55.34 125 THR A CA 1
ATOM 1052 C C . THR A 1 125 ? -14.699 2.491 -22.857 1.00 55.34 125 THR A C 1
ATOM 1054 O O . THR A 1 125 ? -15.017 2.071 -23.968 1.00 55.34 125 THR A O 1
ATOM 1057 N N . LEU A 1 126 ? -15.466 3.330 -22.157 1.00 48.66 126 LEU A N 1
ATOM 1058 C CA . LEU A 1 126 ? -16.676 3.992 -22.665 1.00 48.66 126 LEU A CA 1
ATOM 1059 C C . LEU A 1 126 ? -16.319 5.090 -23.686 1.00 48.66 126 LEU A C 1
ATOM 1061 O O . LEU A 1 126 ? -16.718 6.240 -23.544 1.00 48.66 126 LEU A O 1
ATOM 1065 N N . GLU A 1 127 ? -15.540 4.740 -24.703 1.00 52.25 127 GLU A N 1
ATOM 1066 C CA . GLU A 1 127 ? -15.405 5.530 -25.924 1.00 52.25 127 GLU A CA 1
ATOM 1067 C C . GLU A 1 127 ? -16.099 4.744 -27.036 1.00 52.25 127 GLU A C 1
ATOM 1069 O O . GLU A 1 127 ? -15.485 3.973 -27.775 1.00 52.25 127 GLU A O 1
ATOM 1074 N N . GLY A 1 128 ? -17.423 4.883 -27.057 1.00 46.38 128 GLY A N 1
ATOM 1075 C CA . GLY A 1 128 ? -18.290 4.571 -28.188 1.00 46.38 128 GLY A CA 1
ATOM 1076 C C . GLY A 1 128 ? -18.952 5.853 -28.660 1.00 46.38 128 GLY A C 1
ATOM 1077 O O . GLY A 1 128 ? -19.320 6.661 -27.777 1.00 46.38 128 GLY A O 1
#

Organism: NCBI:txid7396

pLDDT: mean 87.0, std 10.6, range [46.38, 95.88]

Foldseek 3Di:
DLVVLLVVLPPPPPPAAEDEDAALLCCKAFDDADPVRQTDIDCVSVVVVCVSCVVSNHAYQAEPHHCRVVVCVVCVVCNVVNSVRVVVVVLVCCCVPVNPVVSVVHHYHYHPPPVPPCPPVDPPDPPD

InterPro domains:
  IPR017853 Glycoside hydr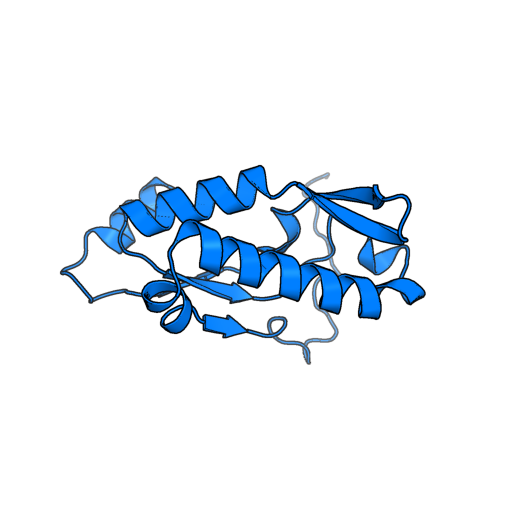olase superfamily [SSF51445] (8-121)
  IPR049166 Glycosyl hydrolases family 39, N-terminal catalytic domain [PF01229] (12-126)
  IPR051923 Glycosyl Hydrolase Family 39 [PTHR12631] (6-126)

Secondary structure (DSSP, 8-state):
-HHHHHHHHTSSTTS--EEEETTGGGGSEEEEE-TTSPEEEE-HHHHHHHHHHHHTT-EEEEE----TTTHHHH-GGGHHHHHHHHHHHHHHHHHHHHHHHHHTT-EEEPPS-TT-TTTTS----S--

Sequence (128 aa):
MQMDLFLISSLPDGAITHIRIHWMLESIKFIQFNQSGQAQYNFEVLDRFLDDLDEMHLMLVFEFMGNLSNFCAKKPAHNYFLCEGLSYQEVKRFHNRFGIENLLNYRFETWNEPDLLAYNKLNFTLEG